Protein AF-A0A0J9TLV3-F1 (afdb_monomer_lite)

InterPro domains:
  IPR022139 Fam-L/Fam-M-like, plasmodium [PF12420] (2-154)

Organism: NCBI:txid1035514

Foldseek 3Di:
DPCLVVVLVPDDDVRNVVSVVLVVLLVVVVVLVVVCVVVVVPPVVSVVVCCVPPVVVLVVLVCVLVVLVVLCQAANQPPPGGHPAFEDQDPPPPPDDDPPVPPPHHYPHPCNVVSNVSRVPSVVVSVVSVVVSVVVVVVSVVSVLVSVCVVVVHDDDDPVVSVVSVVVPD

Sequence (170 aa):
MKNYKNRYIKKRGLSKLDCYYENKVFDKFNQICDIGKKMKYDEKRSKKFFLKKYGIGLILFALLPAIGLIYPIIFGVSNKARGIIDYCLHQKHGKGDLSHSSCSKVGLYGYETIIDQVSYAPLIFSFIMITISILFIIYILIKVIKYEKIKAGKGKMNIKEYCRFCKDIF

Radius of gyration: 26.13 Å; chains: 1; bounding box: 57×31×74 Å

pLDDT: mean 82.64, std 9.83, range [47.41, 93.62]

Secondary structure (DSSP, 8-state):
-TTHHHHHHT--THHHHHHHHHHHHHHHHHHHHHHHHHTTT-HHHHHHHHIIIIIHHHHHHHHHHHHHHHHHHHH-BGGGB--SS-EE--GGGSTT-GGGTT--SEE-TT-HHHHHHHHHHHHHHHHHHHHHHHHHHHHHHHHHHHHHHHHTT--S--HHHHHHHHHHH-

Structure (mmCIF, N/CA/C/O backbone):
data_AF-A0A0J9TLV3-F1
#
_entry.id   AF-A0A0J9TLV3-F1
#
loop_
_atom_site.group_PDB
_atom_site.id
_atom_site.type_symbol
_atom_site.label_atom_id
_atom_site.label_alt_id
_atom_site.label_comp_id
_atom_site.label_asym_id
_atom_site.label_entity_id
_atom_site.label_seq_id
_atom_site.pdbx_PDB_ins_code
_atom_site.Cartn_x
_atom_site.Cartn_y
_atom_site.Cartn_z
_atom_site.occupancy
_atom_site.B_iso_or_equiv
_atom_site.auth_seq_id
_atom_site.auth_comp_id
_atom_site.auth_asym_id
_atom_site.auth_atom_id
_atom_site.pdbx_PDB_model_num
ATOM 1 N N . MET A 1 1 ? -13.735 8.401 19.687 1.00 69.69 1 MET A N 1
ATOM 2 C CA . MET A 1 1 ? -13.427 7.377 20.720 1.00 69.69 1 MET A CA 1
ATOM 3 C C . MET A 1 1 ? -13.209 8.042 22.079 1.00 69.69 1 MET A C 1
ATOM 5 O O . MET A 1 1 ? -12.371 8.936 22.162 1.00 69.69 1 MET A O 1
ATOM 9 N N . LYS A 1 2 ? -13.944 7.659 23.136 1.00 68.38 2 LYS A N 1
ATOM 10 C CA . LYS A 1 2 ? -13.755 8.252 24.477 1.00 68.38 2 LYS A CA 1
ATOM 11 C C . LYS A 1 2 ? -12.300 8.007 24.945 1.00 68.38 2 LYS A C 1
ATOM 13 O O . LYS A 1 2 ? -11.708 6.969 24.635 1.00 68.38 2 LYS A O 1
ATOM 18 N N . ASN A 1 3 ? -11.686 8.987 25.610 1.00 78.12 3 ASN A N 1
ATOM 19 C CA . ASN A 1 3 ? -10.319 8.938 26.168 1.00 78.12 3 ASN A CA 1
ATOM 20 C C . ASN A 1 3 ? -9.124 9.036 25.189 1.00 78.12 3 ASN A C 1
ATOM 22 O O . ASN A 1 3 ? -8.001 8.733 25.593 1.00 78.12 3 ASN A O 1
ATOM 26 N N . TYR A 1 4 ? -9.303 9.488 23.938 1.00 84.31 4 TYR A N 1
ATOM 27 C CA . TYR A 1 4 ? -8.163 9.765 23.038 1.00 84.31 4 TYR A CA 1
ATOM 28 C C . TYR A 1 4 ? -7.143 10.729 23.665 1.00 84.31 4 TYR A C 1
ATOM 30 O O . TYR A 1 4 ? -5.967 10.384 23.746 1.00 84.31 4 TYR A O 1
ATOM 38 N N . LYS A 1 5 ? -7.600 11.885 24.175 1.00 85.88 5 LYS A N 1
ATOM 39 C CA . LYS A 1 5 ? -6.735 12.913 24.786 1.00 85.88 5 LYS A CA 1
ATOM 40 C C . LYS A 1 5 ? -5.852 12.329 25.897 1.00 85.88 5 LYS A C 1
ATOM 42 O O . LYS A 1 5 ? -4.641 12.515 25.875 1.00 85.88 5 LYS A O 1
ATOM 47 N N . ASN A 1 6 ? -6.434 11.525 26.790 1.00 87.12 6 ASN A N 1
ATOM 48 C CA . ASN A 1 6 ? -5.698 10.880 27.883 1.00 87.12 6 ASN A CA 1
ATOM 49 C C . ASN A 1 6 ? -4.653 9.875 27.382 1.00 87.12 6 ASN A C 1
ATOM 51 O O . ASN A 1 6 ? -3.555 9.815 27.931 1.00 87.12 6 ASN A O 1
ATOM 55 N N . ARG A 1 7 ? -4.963 9.083 26.343 1.00 85.50 7 ARG A N 1
ATOM 56 C CA . ARG A 1 7 ? -3.978 8.164 25.744 1.00 85.50 7 ARG A CA 1
ATOM 57 C C . ARG A 1 7 ? -2.859 8.928 25.044 1.00 85.50 7 ARG A C 1
ATOM 59 O O . ARG A 1 7 ? -1.706 8.549 25.189 1.00 85.50 7 ARG A O 1
ATOM 66 N N . TYR A 1 8 ? -3.201 9.995 24.330 1.00 88.19 8 TYR A N 1
ATOM 67 C CA . TYR A 1 8 ? -2.268 10.810 23.562 1.00 88.19 8 TYR A CA 1
ATOM 68 C C . TYR A 1 8 ? -1.258 11.551 24.449 1.00 88.19 8 TYR A C 1
ATOM 70 O O . TYR A 1 8 ? -0.062 11.517 24.169 1.00 88.19 8 TYR A O 1
ATOM 78 N N . ILE A 1 9 ? -1.712 12.160 25.552 1.00 90.81 9 ILE A N 1
ATOM 79 C CA . ILE A 1 9 ? -0.849 12.894 26.500 1.00 90.81 9 ILE A CA 1
ATOM 80 C C . ILE A 1 9 ? 0.212 11.976 27.129 1.00 90.81 9 ILE A C 1
ATOM 82 O O . ILE A 1 9 ? 1.340 12.402 27.358 1.00 90.81 9 ILE A O 1
ATOM 86 N N . LYS A 1 10 ? -0.114 10.697 27.351 1.00 91.00 10 LYS A N 1
ATOM 87 C CA . LYS A 1 10 ? 0.803 9.704 27.937 1.00 91.00 10 LYS A CA 1
ATOM 88 C C . LYS A 1 10 ? 1.882 9.193 26.965 1.00 91.00 10 LYS A C 1
ATOM 90 O O . LYS A 1 10 ? 2.735 8.413 27.378 1.00 91.00 10 LYS A O 1
ATOM 95 N N . LYS A 1 11 ? 1.848 9.568 25.679 1.00 92.88 11 LYS A N 1
ATOM 96 C CA . LYS A 1 11 ? 2.784 9.087 24.645 1.00 92.88 11 LYS A CA 1
ATOM 97 C C . LYS A 1 11 ? 3.873 10.118 24.340 1.00 92.88 11 LYS A C 1
ATOM 99 O O . LYS A 1 11 ? 3.643 11.323 24.406 1.00 92.88 11 LYS A O 1
ATOM 104 N N . ARG A 1 12 ? 5.063 9.639 23.962 1.00 92.12 12 ARG A N 1
ATOM 105 C CA . ARG A 1 12 ? 6.231 10.459 23.582 1.00 92.12 12 ARG A CA 1
ATOM 106 C C . ARG A 1 12 ? 6.858 9.954 22.275 1.00 92.12 12 ARG A C 1
ATOM 108 O O . ARG A 1 12 ? 6.715 8.777 21.935 1.00 92.12 12 ARG A O 1
ATOM 115 N N . GLY A 1 13 ? 7.523 10.844 21.536 1.00 93.19 13 GLY A N 1
ATOM 116 C CA . GLY A 1 13 ? 8.207 10.521 20.275 1.00 93.19 13 GLY A CA 1
ATOM 117 C C . GLY A 1 13 ? 7.286 9.902 19.214 1.00 93.19 13 GLY A C 1
ATOM 118 O O . GLY A 1 13 ? 6.134 10.310 19.062 1.00 93.19 13 GLY A O 1
ATOM 119 N N . LEU A 1 14 ? 7.777 8.868 18.523 1.00 90.25 14 LEU A N 1
ATOM 120 C CA . LEU A 1 14 ? 7.052 8.154 17.458 1.00 90.25 14 LEU A CA 1
ATOM 121 C C . LEU A 1 14 ? 5.719 7.551 17.925 1.00 90.25 14 LEU A C 1
ATOM 123 O O . LEU A 1 14 ? 4.745 7.526 17.175 1.00 90.25 14 LEU A O 1
ATOM 127 N N . SER A 1 15 ? 5.628 7.134 19.191 1.00 89.56 15 SER A N 1
ATOM 128 C CA . SER A 1 15 ? 4.388 6.574 19.746 1.00 89.56 15 SER A CA 1
ATOM 129 C C . SER A 1 15 ? 3.247 7.598 19.827 1.00 89.56 15 SER A C 1
ATOM 131 O O . SER A 1 15 ? 2.071 7.228 19.831 1.00 89.56 15 SER A O 1
ATOM 133 N N . LYS A 1 16 ? 3.582 8.894 19.877 1.00 92.88 16 LYS A N 1
ATOM 134 C CA . LYS A 1 16 ? 2.611 9.991 19.848 1.00 92.88 16 LYS A CA 1
ATOM 135 C C . LYS A 1 16 ? 2.055 10.186 18.436 1.00 92.88 16 LYS A C 1
ATOM 137 O O . LYS A 1 16 ? 0.848 10.363 18.290 1.00 92.88 16 LYS A O 1
ATOM 142 N N . LEU A 1 17 ? 2.910 10.063 17.415 1.00 90.88 17 LEU A N 1
ATOM 143 C CA . LEU A 1 17 ? 2.510 10.089 16.006 1.00 90.88 17 LEU A CA 1
ATOM 144 C C . LEU A 1 17 ? 1.627 8.887 15.647 1.00 90.88 17 LEU A C 1
ATOM 146 O O . LEU A 1 17 ? 0.548 9.088 15.097 1.00 90.88 17 LEU A O 1
ATOM 150 N N . ASP A 1 18 ? 2.006 7.659 16.027 1.00 89.62 18 ASP A N 1
ATOM 151 C CA . ASP A 1 18 ? 1.141 6.484 15.810 1.00 89.62 18 ASP A CA 1
ATOM 152 C C . ASP A 1 18 ? -0.210 6.650 16.524 1.00 89.62 18 ASP A C 1
ATOM 154 O O . ASP A 1 18 ? -1.256 6.404 15.928 1.00 89.62 18 ASP A O 1
ATOM 158 N N . CYS A 1 19 ? -0.226 7.162 17.762 1.00 90.38 19 CYS A N 1
ATOM 159 C CA . CYS A 1 19 ? -1.482 7.412 18.476 1.00 90.38 19 CYS A CA 1
ATOM 160 C C . CYS A 1 19 ? -2.368 8.459 17.776 1.00 90.38 19 CYS A C 1
ATOM 162 O O . CYS A 1 19 ? -3.597 8.341 17.816 1.00 90.38 19 CYS A O 1
ATOM 164 N N . TYR A 1 20 ? -1.768 9.477 17.155 1.00 91.25 20 TYR A N 1
ATOM 165 C CA . TYR A 1 20 ? -2.481 10.490 16.378 1.00 91.25 20 TYR A CA 1
ATOM 166 C C . TYR A 1 20 ? -3.104 9.891 15.109 1.00 91.25 20 TYR A C 1
ATOM 168 O O . TYR A 1 20 ? -4.309 10.036 14.884 1.00 91.25 20 TYR A O 1
ATOM 176 N N . TYR A 1 21 ? -2.310 9.171 14.308 1.00 89.38 21 TYR A N 1
ATOM 177 C CA . TYR A 1 21 ? -2.796 8.529 13.084 1.00 89.38 21 TYR A CA 1
ATOM 178 C C . TYR A 1 21 ? -3.839 7.450 13.376 1.00 89.38 21 TYR A C 1
ATOM 180 O O . TYR A 1 21 ? -4.856 7.385 12.689 1.00 89.38 21 TYR A O 1
ATOM 188 N N . GLU A 1 22 ? -3.656 6.671 14.443 1.00 90.62 22 GLU A N 1
ATOM 189 C CA . GLU A 1 22 ? -4.647 5.704 14.911 1.00 90.62 22 GLU A CA 1
ATOM 190 C C . GLU A 1 22 ? -5.992 6.373 15.210 1.00 90.62 22 GLU A C 1
ATOM 192 O O . GLU A 1 22 ? -7.031 5.880 14.775 1.00 90.62 22 GLU A O 1
ATOM 197 N N . ASN A 1 23 ? -5.993 7.520 15.898 1.00 90.81 23 ASN A N 1
ATOM 198 C CA . ASN A 1 23 ? -7.235 8.247 16.146 1.00 90.81 23 ASN A CA 1
ATOM 199 C C . ASN A 1 23 ? -7.888 8.718 14.841 1.00 90.81 23 ASN A C 1
ATOM 201 O O . ASN A 1 23 ? -9.096 8.572 14.680 1.00 90.81 23 ASN A O 1
ATOM 205 N N . LYS A 1 24 ? -7.094 9.215 13.886 1.00 90.50 24 LYS A N 1
ATOM 206 C CA . LYS A 1 24 ? -7.593 9.642 12.571 1.00 90.50 24 LYS A CA 1
ATOM 207 C C . LYS A 1 24 ? -8.234 8.484 11.797 1.00 90.50 24 LYS A C 1
ATOM 209 O O . LYS A 1 24 ? -9.296 8.665 11.206 1.00 90.50 24 LYS A O 1
ATOM 214 N N . VAL A 1 25 ? -7.628 7.296 11.835 1.00 91.00 25 VAL A N 1
ATOM 215 C CA . VAL A 1 25 ? -8.184 6.067 11.242 1.00 91.00 25 VAL A CA 1
ATOM 216 C C . VAL A 1 25 ? -9.482 5.661 11.949 1.00 91.00 25 VAL A C 1
ATOM 218 O O . VAL A 1 25 ? -10.487 5.397 11.294 1.00 91.00 25 VAL A O 1
ATOM 221 N N . PHE A 1 26 ? -9.514 5.687 13.281 1.00 92.38 26 PHE A N 1
ATOM 222 C CA . PHE A 1 26 ? -10.712 5.329 14.046 1.00 92.38 26 PHE A CA 1
ATOM 223 C C . PHE A 1 26 ? -11.869 6.302 13.848 1.00 92.38 26 PHE A C 1
ATOM 225 O O . PHE A 1 26 ? -13.024 5.880 13.820 1.00 92.38 26 PHE A O 1
ATOM 232 N N . ASP A 1 27 ? -11.589 7.590 13.670 1.00 90.94 27 ASP A N 1
ATOM 233 C CA . ASP A 1 27 ? -12.616 8.572 13.332 1.00 90.94 27 ASP A CA 1
ATOM 234 C C . ASP A 1 27 ? -13.228 8.281 11.954 1.00 90.94 27 ASP A C 1
ATOM 236 O O . ASP A 1 27 ? -14.444 8.394 11.790 1.00 90.94 27 ASP A O 1
ATOM 240 N N . LYS A 1 28 ? -12.434 7.801 10.984 1.00 90.00 28 LYS A N 1
ATOM 241 C CA . LYS A 1 28 ? -12.964 7.316 9.698 1.00 90.00 28 LYS A CA 1
ATOM 242 C C . LYS A 1 28 ? -13.821 6.061 9.861 1.00 90.00 28 LYS A C 1
ATOM 244 O O . LYS A 1 28 ? -14.878 5.994 9.239 1.00 90.00 28 LYS A O 1
ATOM 249 N N . PHE A 1 29 ? -13.434 5.112 10.715 1.00 90.06 29 PHE A N 1
ATOM 250 C CA . PHE A 1 29 ? -14.274 3.942 11.007 1.00 90.06 29 PHE A CA 1
ATOM 251 C C . PHE A 1 29 ? -15.598 4.322 11.672 1.00 90.06 29 PHE A C 1
ATOM 253 O O . PHE A 1 29 ? -16.639 3.836 11.242 1.00 90.06 29 PHE A O 1
ATOM 260 N N . ASN A 1 30 ? -15.592 5.255 12.631 1.00 90.44 30 ASN A N 1
ATOM 261 C CA . ASN A 1 30 ? -16.829 5.767 13.233 1.00 90.44 30 ASN A CA 1
ATOM 262 C C . ASN A 1 30 ? -17.759 6.367 12.169 1.00 90.44 30 ASN A C 1
ATOM 264 O O . ASN A 1 30 ? -18.932 6.011 12.120 1.00 90.44 30 ASN A O 1
ATOM 268 N N . GLN A 1 31 ? -17.224 7.193 11.260 1.00 89.38 31 GLN A N 1
ATOM 269 C CA . GLN A 1 31 ? -18.005 7.747 10.148 1.00 89.38 31 GLN A CA 1
ATOM 270 C C . GLN A 1 31 ? -18.611 6.649 9.265 1.00 89.38 31 GLN A C 1
ATOM 272 O O . GLN A 1 31 ? -19.765 6.760 8.862 1.00 89.38 31 GLN A O 1
ATOM 277 N N . ILE A 1 32 ? -17.855 5.589 8.964 1.00 88.25 32 ILE A N 1
ATOM 278 C CA . ILE A 1 32 ? -18.355 4.452 8.178 1.00 88.25 32 ILE A CA 1
ATOM 279 C C . ILE A 1 32 ? -19.475 3.725 8.934 1.00 88.25 32 ILE A C 1
ATOM 281 O O . ILE A 1 32 ? -20.523 3.464 8.346 1.00 88.25 32 ILE A O 1
ATOM 285 N N . CYS A 1 33 ? -19.303 3.453 10.232 1.00 86.81 33 CYS A N 1
ATOM 286 C CA . CYS A 1 33 ? -20.342 2.850 11.067 1.00 86.81 33 CYS A CA 1
ATOM 287 C C . CYS A 1 33 ? -21.619 3.704 11.108 1.00 86.81 33 CYS A C 1
ATOM 289 O O . CYS A 1 33 ? -22.713 3.162 10.964 1.00 86.81 33 CYS A O 1
ATOM 291 N N . ASP A 1 34 ? -21.497 5.023 11.266 1.00 89.44 34 ASP A N 1
ATOM 292 C CA . ASP A 1 34 ? -22.640 5.942 11.313 1.00 89.44 34 ASP A CA 1
ATOM 293 C C . ASP A 1 34 ? -23.378 6.012 9.972 1.00 89.44 34 ASP A C 1
ATOM 295 O O . ASP A 1 34 ? -24.610 6.049 9.932 1.00 89.44 34 ASP A O 1
ATOM 299 N N . ILE A 1 35 ? -22.642 5.982 8.858 1.00 87.38 35 ILE A N 1
ATOM 300 C CA . ILE A 1 35 ? -23.234 5.893 7.520 1.00 87.38 35 ILE A CA 1
ATOM 301 C C . ILE A 1 35 ? -23.957 4.552 7.346 1.00 87.38 35 ILE A C 1
ATOM 303 O O . ILE A 1 35 ? -25.093 4.543 6.873 1.00 87.38 35 ILE A O 1
ATOM 307 N N . GLY A 1 36 ? -23.350 3.444 7.781 1.00 85.62 36 GLY A N 1
ATOM 308 C CA . GLY A 1 36 ? -23.976 2.119 7.763 1.00 85.62 36 GLY A CA 1
ATOM 309 C C . GLY A 1 36 ? -25.306 2.097 8.519 1.00 85.62 36 GLY A C 1
ATOM 310 O O . GLY A 1 36 ? -26.314 1.657 7.968 1.00 85.62 36 GLY A O 1
ATOM 311 N N . LYS A 1 37 ? -25.351 2.688 9.724 1.00 87.50 37 LYS A N 1
ATOM 312 C CA . LYS A 1 37 ? -26.593 2.852 10.504 1.00 87.50 37 LYS A CA 1
ATOM 313 C C . LYS A 1 37 ? -27.659 3.634 9.739 1.00 87.50 37 LYS A C 1
ATOM 315 O O . LYS A 1 37 ? -28.799 3.188 9.655 1.00 87.50 37 LYS A O 1
ATOM 320 N N . LYS A 1 38 ? -27.297 4.777 9.141 1.00 87.50 38 LYS A N 1
ATOM 321 C CA . LYS A 1 38 ? -28.225 5.601 8.336 1.00 87.50 38 LYS A CA 1
ATOM 322 C C . LYS A 1 38 ? -28.762 4.855 7.113 1.00 87.50 38 LYS A C 1
ATOM 324 O O . LYS A 1 38 ? -29.894 5.079 6.702 1.00 87.50 38 LYS A O 1
ATOM 329 N N . MET A 1 39 ? -27.962 3.959 6.542 1.00 85.56 39 MET A N 1
ATOM 330 C CA . MET A 1 39 ? -28.350 3.100 5.422 1.00 85.56 39 MET A CA 1
ATOM 331 C C . MET A 1 39 ? -29.093 1.831 5.860 1.00 85.56 39 MET A C 1
ATOM 333 O O . MET A 1 39 ? -29.372 0.989 5.010 1.00 85.56 39 MET A O 1
ATOM 337 N N . LYS A 1 40 ? -29.413 1.689 7.156 1.00 87.19 40 LYS A N 1
ATOM 338 C CA . LYS A 1 40 ? -30.012 0.488 7.759 1.00 87.19 40 LYS A CA 1
ATOM 339 C C . LYS A 1 40 ? -29.225 -0.794 7.457 1.00 87.19 40 LYS A C 1
ATOM 341 O O . LYS A 1 40 ? -29.809 -1.865 7.372 1.00 87.19 40 LYS A O 1
ATOM 346 N N . TYR A 1 41 ? -27.910 -0.667 7.270 1.00 80.50 41 TYR A N 1
ATOM 347 C CA . TYR A 1 41 ? -27.011 -1.764 6.910 1.00 80.50 41 TYR A CA 1
ATOM 348 C C . TYR A 1 41 ? -27.441 -2.568 5.676 1.00 80.50 41 TYR A C 1
ATOM 350 O O . TYR A 1 41 ? -27.065 -3.728 5.541 1.00 80.50 41 TYR A O 1
ATOM 358 N N . ASP A 1 42 ? -28.172 -1.946 4.742 1.00 88.38 42 ASP A N 1
ATOM 359 C CA . ASP A 1 42 ? -28.455 -2.569 3.451 1.00 88.38 42 ASP A CA 1
ATOM 360 C C . ASP A 1 42 ? -27.128 -2.900 2.760 1.00 88.38 42 ASP A C 1
ATOM 362 O O . ASP A 1 42 ? -26.320 -2.011 2.459 1.00 88.38 42 ASP A O 1
ATOM 366 N N . GLU A 1 43 ? -26.884 -4.191 2.560 1.00 81.62 43 GLU A N 1
ATOM 367 C CA . GLU A 1 43 ? -25.595 -4.708 2.118 1.00 81.62 43 GLU A CA 1
ATOM 368 C C . GLU A 1 43 ? -25.223 -4.172 0.730 1.00 81.62 43 GLU A C 1
ATOM 370 O O . GLU A 1 43 ? -24.095 -3.719 0.509 1.00 81.62 43 GLU A O 1
ATOM 375 N N . LYS A 1 44 ? -26.191 -4.140 -0.197 1.00 85.81 44 LYS A N 1
ATOM 376 C CA . LYS A 1 44 ? -25.988 -3.669 -1.574 1.00 85.81 44 LYS A CA 1
ATOM 377 C C . LYS A 1 44 ? -25.667 -2.178 -1.587 1.00 85.81 44 LYS A C 1
ATOM 379 O O . LYS A 1 44 ? -24.696 -1.751 -2.221 1.00 85.81 44 LYS A O 1
ATOM 384 N N . ARG A 1 45 ? -26.452 -1.373 -0.868 1.00 84.56 45 ARG A N 1
ATOM 385 C CA . ARG A 1 45 ? -26.265 0.081 -0.778 1.00 84.56 45 ARG A CA 1
ATOM 386 C C . ARG A 1 45 ? -24.948 0.431 -0.084 1.00 84.56 45 ARG A C 1
ATOM 388 O O . ARG A 1 45 ? -24.226 1.302 -0.570 1.00 84.56 45 ARG A O 1
ATOM 395 N N . SER A 1 46 ? -24.613 -0.271 0.997 1.00 83.00 46 SER A N 1
ATOM 396 C CA . SER A 1 46 ? -23.390 -0.047 1.775 1.00 83.00 46 SER A CA 1
ATOM 397 C C . SER A 1 46 ? -22.137 -0.404 0.972 1.00 83.00 46 SER A C 1
ATOM 399 O O . SER A 1 46 ? -21.216 0.412 0.900 1.00 83.00 46 SER A O 1
ATOM 401 N N . LYS A 1 47 ? -22.120 -1.558 0.284 1.00 81.62 47 LYS A N 1
ATOM 402 C CA . LYS A 1 47 ? -21.023 -1.956 -0.621 1.00 81.62 47 LYS A CA 1
ATOM 403 C C . LYS A 1 47 ? -20.830 -0.942 -1.746 1.00 81.62 47 LYS A C 1
ATOM 405 O O . LYS A 1 47 ? -19.715 -0.472 -1.962 1.00 81.62 47 LYS A O 1
ATOM 410 N N . LYS A 1 48 ? -21.913 -0.534 -2.418 1.00 86.38 48 LYS A N 1
ATOM 411 C CA . LYS A 1 48 ? -21.858 0.462 -3.504 1.00 86.38 48 LYS A CA 1
ATOM 412 C C . LYS A 1 48 ? -21.312 1.805 -3.019 1.00 86.38 48 LYS A C 1
ATOM 414 O O . LYS A 1 48 ? -20.484 2.414 -3.694 1.00 86.38 48 LYS A O 1
ATOM 419 N N . PHE A 1 49 ? -21.746 2.262 -1.846 1.00 86.56 49 PHE A N 1
ATOM 420 C CA . PHE A 1 49 ? -21.241 3.493 -1.246 1.00 86.56 49 PHE A CA 1
ATOM 421 C C . PHE A 1 49 ? -19.754 3.389 -0.890 1.00 86.56 49 PHE A C 1
ATOM 423 O O . PHE A 1 49 ? -18.978 4.286 -1.225 1.00 86.56 49 PHE A O 1
ATOM 430 N N . PHE A 1 50 ? -19.348 2.292 -0.246 1.00 83.94 50 PHE A N 1
ATOM 431 C CA . PHE A 1 50 ? -17.960 2.063 0.139 1.00 83.94 50 PHE A CA 1
ATOM 432 C C . PHE A 1 50 ? -17.038 2.011 -1.083 1.00 83.94 50 PHE A C 1
ATOM 434 O O . PHE A 1 50 ? -16.028 2.711 -1.115 1.00 83.94 50 PHE A O 1
ATOM 441 N N . LEU A 1 51 ? -17.418 1.267 -2.126 1.00 84.12 51 LEU A N 1
ATOM 442 C CA . LEU A 1 51 ? -16.660 1.188 -3.376 1.00 84.12 51 LEU A CA 1
ATOM 443 C C . LEU A 1 51 ? -16.557 2.549 -4.074 1.00 84.12 51 LEU A C 1
ATOM 445 O O . LEU A 1 51 ? -15.474 2.934 -4.507 1.00 84.12 51 LEU A O 1
ATOM 449 N N . LYS A 1 52 ? -17.647 3.323 -4.124 1.00 85.50 52 LYS A N 1
ATOM 450 C CA . LYS A 1 52 ? -17.631 4.651 -4.754 1.00 85.50 52 LYS A CA 1
ATOM 451 C C . LYS A 1 52 ? -16.767 5.657 -3.988 1.00 85.50 52 LYS A C 1
ATOM 453 O O . LYS A 1 52 ? -16.145 6.514 -4.604 1.00 85.50 52 LYS A O 1
ATOM 458 N N . LYS A 1 53 ? -16.737 5.575 -2.654 1.00 85.06 53 LYS A N 1
ATOM 459 C CA . LYS A 1 53 ? -16.024 6.538 -1.800 1.00 85.06 53 LYS A CA 1
ATOM 460 C C . LYS A 1 53 ? -14.561 6.170 -1.544 1.00 85.06 53 LYS A C 1
ATOM 462 O O . LYS A 1 53 ? -13.717 7.057 -1.515 1.00 85.06 53 LYS A O 1
ATOM 467 N N . TYR A 1 54 ? -14.274 4.890 -1.324 1.00 83.31 54 TYR A N 1
ATOM 468 C CA . TYR A 1 54 ? -12.952 4.388 -0.930 1.00 83.31 54 TYR A CA 1
ATOM 469 C C . TYR A 1 54 ? -12.362 3.402 -1.944 1.00 83.31 54 TYR A C 1
ATOM 471 O O . TYR A 1 54 ? -11.143 3.312 -2.059 1.00 83.31 54 TYR A O 1
ATOM 479 N N . GLY A 1 55 ? -13.206 2.691 -2.697 1.00 84.00 55 GLY A N 1
ATOM 480 C CA . GLY A 1 55 ? -12.770 1.670 -3.653 1.00 84.00 55 GLY A CA 1
ATOM 481 C C . GLY A 1 55 ? -11.878 2.225 -4.759 1.00 84.00 55 GLY A C 1
ATOM 482 O O . GLY A 1 55 ? -10.823 1.654 -5.001 1.00 84.00 55 GLY A O 1
ATOM 483 N N . ILE A 1 56 ? -12.229 3.369 -5.363 1.00 85.75 56 ILE A N 1
ATOM 484 C CA . ILE A 1 56 ? -11.414 3.974 -6.436 1.00 85.75 56 ILE A CA 1
ATOM 485 C C . ILE A 1 56 ? -9.970 4.245 -5.977 1.00 85.75 56 ILE A C 1
ATOM 487 O O . ILE A 1 56 ? -9.023 3.911 -6.679 1.00 85.75 56 ILE A O 1
ATOM 491 N N . GLY A 1 57 ? -9.793 4.776 -4.763 1.00 86.56 57 GLY A N 1
ATOM 492 C CA . GLY A 1 57 ? -8.470 5.076 -4.215 1.00 86.56 57 GLY A CA 1
ATOM 493 C C . GLY A 1 57 ? -7.665 3.814 -3.913 1.00 86.56 57 GLY A C 1
ATOM 494 O O . GLY A 1 57 ? -6.473 3.771 -4.196 1.00 86.56 57 GLY A O 1
ATOM 495 N N . LEU A 1 58 ? -8.318 2.770 -3.390 1.00 85.75 58 LEU A N 1
ATOM 496 C CA . LEU A 1 58 ? -7.672 1.481 -3.127 1.00 85.75 58 LEU A CA 1
ATOM 497 C C . LEU A 1 58 ? -7.255 0.771 -4.419 1.00 85.75 58 LEU A C 1
ATOM 499 O O . LEU A 1 58 ? -6.168 0.204 -4.467 1.00 85.75 58 LEU A O 1
ATOM 503 N N . ILE A 1 59 ? -8.085 0.839 -5.464 1.00 86.94 59 ILE A N 1
ATOM 504 C CA . ILE A 1 59 ? -7.773 0.273 -6.783 1.00 86.94 59 ILE A CA 1
ATOM 505 C C . ILE A 1 59 ? -6.555 0.980 -7.380 1.00 86.94 59 ILE A C 1
ATOM 507 O O .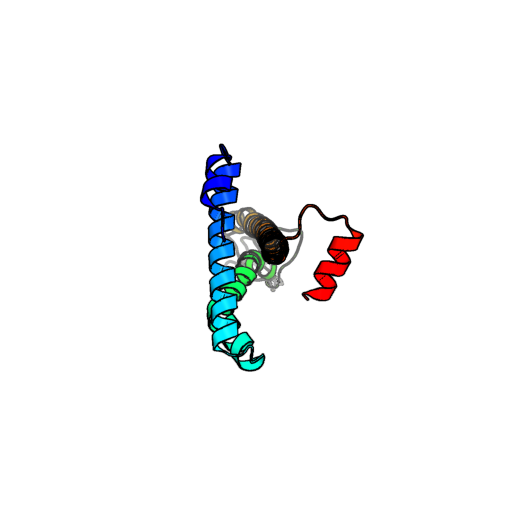 ILE A 1 59 ? -5.607 0.319 -7.789 1.00 86.94 59 ILE A O 1
ATOM 511 N N . LEU A 1 60 ? -6.535 2.316 -7.369 1.00 88.12 60 LEU A N 1
ATOM 512 C CA . LEU A 1 60 ? -5.392 3.087 -7.867 1.00 88.12 60 LEU A CA 1
ATOM 513 C C . LEU A 1 60 ? -4.113 2.792 -7.075 1.00 88.12 60 LEU A C 1
ATOM 515 O O . LEU A 1 60 ? -3.053 2.607 -7.665 1.00 88.12 60 LEU A O 1
ATOM 519 N N . PHE A 1 61 ? -4.212 2.689 -5.748 1.00 87.56 61 PHE A N 1
ATOM 520 C CA . PHE A 1 61 ? -3.077 2.341 -4.895 1.00 87.56 61 PHE A CA 1
ATOM 521 C C . PHE A 1 61 ? -2.531 0.936 -5.195 1.00 87.56 61 PHE A C 1
ATOM 523 O O . PHE A 1 61 ? -1.320 0.757 -5.276 1.00 87.56 61 PHE A O 1
ATOM 530 N N . ALA A 1 62 ? -3.408 -0.043 -5.427 1.00 86.25 62 ALA A N 1
ATOM 531 C CA . ALA A 1 62 ? -3.010 -1.400 -5.798 1.00 86.25 62 ALA A CA 1
ATOM 532 C C . ALA A 1 62 ? -2.383 -1.491 -7.203 1.00 86.25 62 ALA A C 1
ATOM 534 O O . ALA A 1 62 ? -1.631 -2.424 -7.471 1.00 86.25 62 ALA A O 1
ATOM 535 N N . LEU A 1 63 ? -2.666 -0.530 -8.090 1.00 89.38 63 LEU A N 1
ATOM 536 C CA . LEU A 1 63 ? -2.101 -0.468 -9.442 1.00 89.38 63 LEU A CA 1
ATOM 537 C C . LEU A 1 63 ? -0.717 0.197 -9.499 1.00 89.38 63 LEU A C 1
ATOM 539 O O . LEU A 1 63 ? 0.013 -0.031 -10.460 1.00 89.38 63 LEU A O 1
ATOM 543 N N . LEU A 1 64 ? -0.314 0.978 -8.488 1.00 89.06 64 LEU A N 1
ATOM 544 C CA . LEU A 1 64 ? 0.998 1.646 -8.467 1.00 89.06 64 LEU A CA 1
ATOM 545 C C . LEU A 1 64 ? 2.183 0.694 -8.720 1.00 89.06 64 LEU A C 1
ATOM 547 O O . LEU A 1 64 ? 3.039 1.027 -9.543 1.00 89.06 64 LEU A O 1
ATOM 551 N N . PRO A 1 65 ? 2.259 -0.486 -8.075 1.00 87.94 65 PRO A N 1
ATOM 552 C CA . PRO A 1 65 ? 3.368 -1.403 -8.304 1.00 87.94 65 PRO A CA 1
ATOM 553 C C . PRO A 1 65 ? 3.408 -1.983 -9.721 1.00 87.94 65 PRO A C 1
ATOM 555 O O . PRO A 1 65 ? 4.491 -2.319 -10.202 1.00 87.94 65 PRO A O 1
ATOM 558 N N . ALA A 1 66 ? 2.258 -2.065 -10.402 1.00 89.06 66 ALA A N 1
ATOM 559 C CA . ALA A 1 66 ? 2.172 -2.572 -11.768 1.00 89.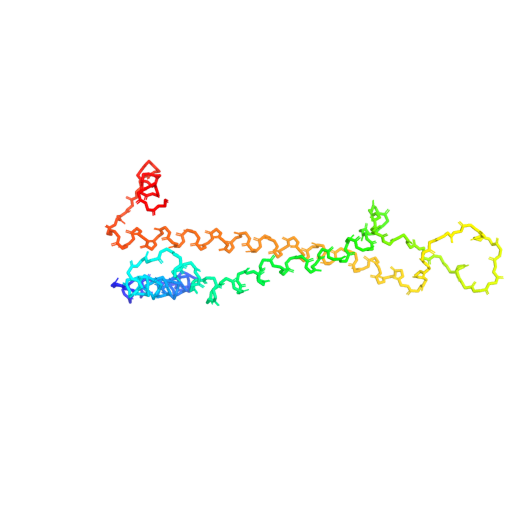06 66 ALA A CA 1
ATOM 560 C C . ALA A 1 66 ? 2.918 -1.664 -12.755 1.00 89.06 66 ALA A C 1
ATOM 562 O O . ALA A 1 66 ? 3.546 -2.172 -13.677 1.00 89.06 66 ALA A O 1
ATOM 563 N N . ILE A 1 67 ? 2.937 -0.346 -12.518 1.00 88.56 67 ILE A N 1
ATOM 564 C CA . ILE A 1 67 ? 3.653 0.623 -13.366 1.00 88.56 67 ILE A CA 1
ATOM 565 C C . ILE A 1 67 ? 5.152 0.294 -13.426 1.00 88.56 67 ILE A C 1
ATOM 567 O O . ILE A 1 67 ? 5.748 0.315 -14.500 1.00 88.56 67 ILE A O 1
ATOM 571 N N . GLY A 1 68 ? 5.752 -0.084 -12.292 1.00 86.94 68 GLY A N 1
ATOM 572 C CA . GLY A 1 68 ? 7.164 -0.478 -12.233 1.00 86.94 68 GLY A CA 1
ATOM 573 C C . GLY A 1 68 ? 7.475 -1.802 -12.945 1.00 86.94 68 GLY A C 1
ATOM 574 O O . GLY A 1 68 ? 8.612 -2.016 -13.353 1.00 86.94 68 GLY A O 1
ATOM 575 N N . LEU A 1 69 ? 6.474 -2.670 -13.143 1.00 88.38 69 LEU A N 1
ATOM 576 C CA . LEU A 1 69 ? 6.631 -3.949 -13.849 1.00 88.38 69 LEU A CA 1
ATOM 577 C C . LEU A 1 69 ? 6.500 -3.822 -15.369 1.00 88.38 69 LEU A C 1
ATOM 579 O O . LEU A 1 69 ? 6.943 -4.716 -16.083 1.00 88.38 69 LEU A O 1
ATOM 583 N N . ILE A 1 70 ? 5.938 -2.724 -15.884 1.00 89.38 70 ILE A N 1
ATOM 584 C CA . ILE A 1 70 ? 5.753 -2.529 -17.332 1.00 89.38 70 ILE A CA 1
ATOM 585 C C . ILE A 1 70 ? 7.097 -2.610 -18.061 1.00 89.38 70 ILE A C 1
ATOM 587 O O . ILE A 1 70 ? 7.220 -3.318 -19.057 1.00 89.38 70 ILE A O 1
ATOM 591 N N . TYR A 1 71 ? 8.117 -1.927 -17.539 1.00 86.69 71 TYR A N 1
ATOM 592 C CA . TYR A 1 71 ? 9.444 -1.907 -18.147 1.00 86.69 71 TYR A CA 1
ATOM 593 C C . TYR A 1 71 ? 10.064 -3.312 -18.286 1.00 86.69 71 TYR A C 1
ATOM 595 O O . TYR A 1 71 ? 10.348 -3.709 -19.419 1.00 86.69 71 TYR A O 1
ATOM 603 N N . PRO A 1 72 ? 10.234 -4.103 -17.202 1.00 86.19 72 PRO A N 1
ATOM 604 C CA . PRO A 1 72 ? 10.825 -5.435 -17.308 1.00 86.19 72 PRO A CA 1
ATOM 605 C C . PRO A 1 72 ? 9.969 -6.420 -18.116 1.00 86.19 72 PRO A C 1
ATOM 607 O O . PRO A 1 72 ? 10.514 -7.365 -18.674 1.00 86.19 72 PRO A O 1
ATOM 610 N N . ILE A 1 73 ? 8.652 -6.210 -18.236 1.00 87.75 73 ILE A N 1
ATOM 61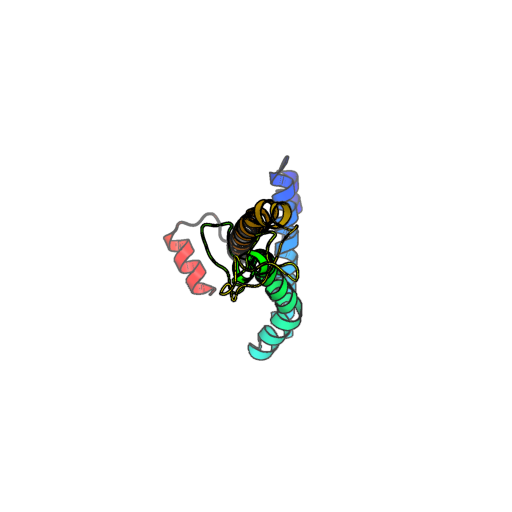1 C CA . ILE A 1 73 ? 7.798 -7.022 -19.119 1.00 87.75 73 ILE A CA 1
ATOM 612 C C . ILE A 1 73 ? 8.093 -6.719 -20.596 1.00 87.75 73 ILE A C 1
ATOM 614 O O . ILE A 1 73 ? 8.196 -7.637 -21.409 1.00 87.75 73 ILE A O 1
ATOM 618 N N . ILE A 1 74 ? 8.239 -5.443 -20.959 1.00 86.94 74 ILE A N 1
ATOM 619 C CA . ILE A 1 74 ? 8.442 -5.027 -22.353 1.00 86.94 74 ILE A CA 1
ATOM 620 C C . ILE A 1 74 ? 9.876 -5.310 -22.810 1.00 86.94 74 ILE A C 1
ATOM 622 O O . ILE A 1 74 ? 10.068 -5.953 -23.839 1.00 86.94 74 ILE A O 1
ATOM 626 N N . PHE A 1 75 ? 10.871 -4.859 -22.044 1.00 82.75 75 PHE A N 1
ATOM 627 C CA . PHE A 1 75 ? 12.288 -4.881 -22.431 1.00 82.75 75 PHE A CA 1
ATOM 628 C C . PHE A 1 75 ? 13.104 -5.964 -21.717 1.00 82.75 75 PHE A C 1
ATOM 630 O O . PHE A 1 75 ? 14.293 -6.128 -21.988 1.00 82.75 75 PHE A O 1
ATOM 637 N N . GLY A 1 76 ? 12.495 -6.723 -20.809 1.00 80.44 76 GLY A N 1
ATOM 638 C CA . GLY A 1 76 ? 13.232 -7.711 -20.036 1.00 80.44 76 GLY A CA 1
ATOM 639 C C . GLY A 1 76 ? 14.116 -7.082 -18.961 1.00 80.44 76 GLY A C 1
ATOM 640 O O . GLY A 1 76 ? 14.109 -5.871 -18.725 1.00 80.44 76 GLY A O 1
ATOM 641 N N . VAL A 1 77 ? 14.883 -7.929 -18.280 1.00 77.19 77 VAL A N 1
ATOM 642 C CA . VAL A 1 77 ? 15.813 -7.517 -17.221 1.00 77.19 77 VAL A CA 1
ATOM 643 C C . VAL A 1 77 ? 17.228 -7.811 -17.693 1.00 77.19 77 VAL A C 1
ATOM 645 O O . VAL A 1 77 ? 17.734 -8.927 -17.522 1.00 77.19 77 VAL A O 1
ATOM 648 N N . SER A 1 78 ? 17.855 -6.793 -18.292 1.00 69.94 78 SER A N 1
ATOM 649 C CA . SER A 1 78 ? 19.196 -6.881 -18.883 1.00 69.94 78 SER A CA 1
ATOM 650 C C . SER A 1 78 ? 19.313 -8.112 -19.812 1.00 69.94 78 SER A C 1
ATOM 652 O O . SER A 1 78 ? 18.321 -8.621 -20.335 1.00 69.94 78 SER A O 1
ATOM 654 N N . ASN A 1 79 ? 20.517 -8.649 -19.998 1.00 64.00 79 ASN A N 1
ATOM 655 C CA . ASN A 1 79 ? 20.777 -9.796 -20.877 1.00 64.00 79 ASN A CA 1
ATOM 656 C C . ASN A 1 79 ? 20.303 -11.148 -20.303 1.00 64.00 79 ASN A C 1
ATOM 658 O O . ASN A 1 79 ? 20.515 -12.189 -20.925 1.00 64.00 79 ASN A O 1
ATOM 662 N N . LYS A 1 80 ? 19.704 -11.162 -19.102 1.00 66.56 80 LYS A N 1
ATOM 663 C CA . LYS A 1 80 ? 19.338 -12.389 -18.372 1.00 66.56 80 LYS A CA 1
ATOM 664 C C . LYS A 1 80 ? 17.902 -12.838 -18.617 1.00 66.56 80 LYS A C 1
ATOM 666 O O . LYS A 1 80 ? 17.640 -14.037 -18.602 1.00 66.56 80 LYS A O 1
ATOM 671 N N . ALA A 1 81 ? 16.979 -11.903 -18.829 1.00 70.88 81 ALA A N 1
ATOM 672 C CA . ALA A 1 81 ? 15.571 -12.203 -19.063 1.00 70.88 81 ALA A CA 1
ATOM 673 C C . ALA A 1 81 ? 15.065 -11.387 -20.249 1.00 70.88 81 ALA A C 1
ATOM 675 O O . ALA A 1 81 ? 15.123 -10.162 -20.208 1.00 70.88 81 ALA A O 1
ATOM 676 N N . ARG A 1 82 ? 14.570 -12.062 -21.293 1.00 74.75 82 ARG A N 1
ATOM 677 C CA . ARG A 1 82 ? 13.998 -11.402 -22.475 1.00 74.75 82 ARG A CA 1
ATOM 678 C C . ARG A 1 82 ? 12.584 -10.914 -22.169 1.00 74.75 82 ARG A C 1
ATOM 680 O O . ARG A 1 82 ? 11.803 -11.643 -21.561 1.00 74.75 82 ARG A O 1
ATOM 687 N N . GLY A 1 83 ? 12.284 -9.688 -22.586 1.00 80.12 83 GLY A N 1
ATOM 688 C CA . GLY A 1 83 ? 10.932 -9.136 -22.558 1.00 80.12 83 GLY A CA 1
ATOM 689 C C . GLY A 1 83 ? 10.126 -9.527 -23.795 1.00 80.12 83 GLY A C 1
ATOM 690 O O . GLY A 1 83 ? 10.570 -10.323 -24.622 1.00 80.12 83 GLY A O 1
ATOM 691 N N . ILE A 1 84 ? 8.942 -8.933 -23.925 1.00 85.44 84 ILE A N 1
ATOM 692 C CA . ILE A 1 84 ? 8.073 -9.081 -25.103 1.00 85.44 84 ILE A CA 1
ATOM 693 C C . ILE A 1 84 ? 8.768 -8.566 -26.370 1.00 85.44 84 ILE A C 1
ATOM 695 O O . ILE A 1 84 ? 8.623 -9.158 -27.438 1.00 85.44 84 ILE A O 1
ATOM 699 N N . ILE A 1 85 ? 9.514 -7.463 -26.263 1.00 82.56 85 ILE A N 1
ATOM 700 C CA . ILE A 1 85 ? 10.284 -6.921 -27.378 1.00 82.56 85 ILE A CA 1
ATOM 701 C C . ILE A 1 85 ? 11.623 -7.646 -27.432 1.00 82.56 85 ILE A C 1
ATOM 703 O O . ILE A 1 85 ? 12.452 -7.514 -26.531 1.00 82.56 85 ILE A O 1
ATOM 707 N N . ASP A 1 86 ? 11.855 -8.369 -28.525 1.00 78.56 86 ASP A N 1
ATOM 708 C CA . ASP A 1 86 ? 13.187 -8.856 -28.864 1.00 78.56 86 ASP A CA 1
ATOM 709 C C . ASP A 1 86 ? 13.944 -7.730 -29.581 1.00 78.56 86 ASP A C 1
ATOM 711 O O . ASP A 1 86 ? 13.618 -7.359 -30.714 1.00 78.56 86 ASP A O 1
ATOM 715 N N . TYR A 1 87 ? 14.922 -7.140 -28.894 1.00 79.81 87 TYR A N 1
ATOM 716 C CA . TYR A 1 87 ? 15.726 -6.036 -29.414 1.00 79.81 87 TYR A CA 1
ATOM 717 C C . TYR A 1 87 ? 17.196 -6.419 -29.574 1.00 79.81 87 TYR A C 1
ATOM 719 O O . TYR A 1 87 ? 17.704 -7.364 -28.966 1.00 79.81 87 TYR A O 1
ATOM 727 N N . CYS A 1 88 ? 17.883 -5.669 -30.428 1.00 77.00 88 CYS A N 1
ATOM 728 C CA . CYS A 1 88 ? 19.313 -5.763 -30.657 1.00 77.00 88 CYS A CA 1
ATOM 729 C C . CYS A 1 88 ? 19.959 -4.397 -30.424 1.00 77.00 88 CYS A C 1
ATOM 731 O O . CYS A 1 88 ? 19.477 -3.375 -30.911 1.00 77.00 88 CYS A O 1
ATOM 733 N N . LEU A 1 89 ? 21.062 -4.393 -29.681 1.00 76.38 89 LEU A N 1
ATOM 734 C CA . LEU A 1 89 ? 21.823 -3.193 -29.344 1.00 76.38 89 LEU A CA 1
ATOM 735 C C . LEU A 1 89 ? 22.948 -2.888 -30.349 1.00 76.38 89 LEU A C 1
ATOM 737 O O . LEU A 1 89 ? 23.525 -1.810 -30.319 1.00 76.38 89 LEU A O 1
ATOM 741 N N . HIS A 1 90 ? 23.237 -3.794 -31.288 1.00 72.81 90 HIS A N 1
ATOM 742 C CA . HIS A 1 90 ? 24.354 -3.626 -32.216 1.00 72.81 90 HIS A CA 1
ATOM 743 C C . HIS A 1 90 ? 24.177 -2.459 -33.201 1.00 72.81 90 HIS A C 1
ATOM 745 O O . HIS A 1 90 ? 23.130 -2.279 -33.823 1.00 72.81 90 HIS A O 1
ATOM 751 N N . GLN A 1 91 ? 25.288 -1.761 -33.451 1.00 63.00 91 GLN A N 1
ATOM 752 C CA . GLN A 1 91 ? 25.430 -0.626 -34.374 1.00 63.00 91 GLN A CA 1
ATOM 753 C C . GLN A 1 91 ? 25.033 -0.918 -35.834 1.00 63.00 91 GLN A C 1
ATOM 755 O O . GLN A 1 91 ? 24.688 -0.007 -36.583 1.00 63.00 91 GLN A O 1
ATOM 760 N N . LYS A 1 92 ? 25.038 -2.187 -36.253 1.00 64.50 92 LYS A N 1
ATOM 761 C CA . LYS A 1 92 ? 24.880 -2.604 -37.658 1.00 64.50 92 LYS A CA 1
ATOM 762 C C . LYS A 1 92 ? 23.428 -2.665 -38.168 1.00 64.50 92 LYS A C 1
ATOM 764 O O . LYS A 1 92 ? 23.190 -3.194 -39.245 1.00 64.50 92 LYS A O 1
ATOM 769 N N . HIS A 1 93 ? 22.466 -2.116 -37.422 1.00 61.81 93 HIS A N 1
ATOM 770 C CA . HIS A 1 93 ? 21.074 -1.944 -37.872 1.00 61.81 93 HIS A CA 1
ATOM 771 C C . HIS A 1 93 ? 20.830 -0.636 -38.659 1.00 61.81 93 HIS A C 1
ATOM 773 O O . HIS A 1 93 ? 19.717 -0.398 -39.130 1.00 61.81 93 HIS A O 1
ATOM 779 N N . GLY A 1 94 ? 21.851 0.213 -38.833 1.00 52.50 94 GLY A N 1
ATOM 780 C CA . GLY A 1 94 ? 21.816 1.334 -39.778 1.00 52.50 94 GLY A CA 1
ATOM 781 C C . GLY A 1 94 ? 21.890 0.846 -41.230 1.00 52.50 94 GLY A C 1
ATOM 782 O O . GLY A 1 94 ? 22.601 -0.111 -41.522 1.00 52.50 94 GLY A O 1
ATOM 783 N N . LYS A 1 95 ? 21.135 1.483 -42.139 1.00 50.19 95 LYS A N 1
ATOM 784 C CA . LYS A 1 95 ? 21.048 1.110 -43.564 1.00 50.19 95 LYS A CA 1
ATOM 785 C C . LYS A 1 95 ? 22.442 0.911 -44.181 1.00 50.19 95 LYS A C 1
ATOM 787 O O . LYS A 1 95 ? 23.137 1.897 -44.403 1.00 50.19 95 LYS A O 1
ATOM 792 N N . GLY A 1 96 ? 22.782 -0.332 -44.539 1.00 56.03 96 GLY A N 1
ATOM 793 C CA . GLY A 1 96 ? 23.778 -0.591 -45.583 1.00 56.03 96 GLY A CA 1
ATOM 794 C C . GLY A 1 96 ? 24.911 -1.584 -45.321 1.00 56.03 96 GLY A C 1
ATOM 795 O O . GLY A 1 96 ? 25.855 -1.524 -46.096 1.00 56.03 96 GLY A O 1
ATOM 796 N N . ASP A 1 97 ? 24.869 -2.489 -44.332 1.00 47.41 97 ASP A N 1
ATOM 797 C CA . ASP A 1 97 ? 25.988 -3.439 -44.158 1.00 47.41 97 ASP A CA 1
ATOM 798 C C . ASP A 1 97 ? 25.593 -4.910 -43.925 1.00 47.41 97 ASP A C 1
ATOM 800 O O . ASP A 1 97 ? 24.753 -5.245 -43.090 1.00 47.41 97 ASP A O 1
ATOM 804 N N . LEU A 1 98 ? 26.245 -5.809 -44.675 1.00 52.12 98 LEU A N 1
ATOM 805 C CA . LEU A 1 98 ? 25.851 -7.208 -44.926 1.00 52.12 98 LEU A CA 1
ATOM 806 C C . LEU A 1 98 ? 26.101 -8.209 -43.776 1.00 52.12 98 LEU A C 1
ATOM 808 O O . LEU A 1 98 ? 25.814 -9.394 -43.930 1.00 52.12 98 LEU A O 1
ATOM 812 N N . SER A 1 99 ? 26.622 -7.791 -42.620 1.00 50.91 99 SER A N 1
ATOM 813 C CA . SER A 1 99 ? 27.049 -8.740 -41.563 1.00 50.91 99 SER A CA 1
ATOM 814 C C . SER A 1 99 ? 25.995 -9.066 -40.491 1.00 50.91 99 SER A C 1
ATOM 816 O O . SER A 1 99 ? 26.293 -9.794 -39.549 1.00 50.91 99 SER A O 1
ATOM 818 N N . HIS A 1 100 ? 24.758 -8.576 -40.640 1.00 55.72 100 HIS A N 1
ATOM 819 C CA . HIS A 1 100 ? 23.601 -8.935 -39.794 1.00 55.72 100 HIS A CA 1
ATOM 820 C C . HIS A 1 100 ? 22.346 -9.239 -40.633 1.00 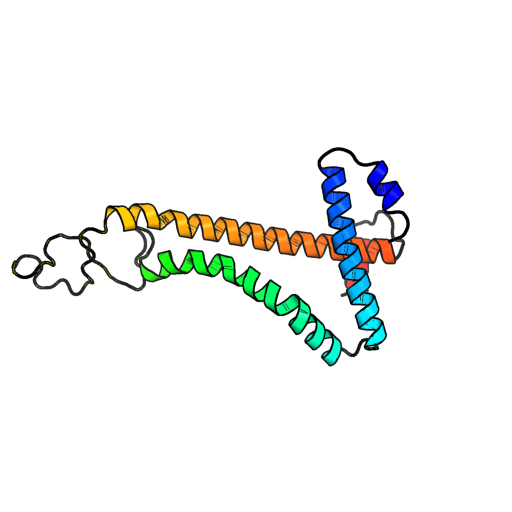55.72 100 HIS A C 1
ATOM 822 O O . HIS A 1 100 ? 21.219 -8.936 -40.247 1.00 55.72 100 HIS A O 1
ATOM 828 N N . SER A 1 101 ? 22.539 -9.846 -41.807 1.00 52.44 101 SER A N 1
ATOM 829 C CA . SER A 1 101 ? 21.514 -10.075 -42.841 1.00 52.44 101 SER A CA 1
ATOM 830 C C . SER A 1 101 ? 20.317 -10.957 -42.435 1.00 52.44 101 SER A C 1
ATOM 832 O O . SER A 1 101 ? 19.400 -11.121 -43.234 1.00 52.44 101 SER A O 1
ATOM 834 N N . SER A 1 102 ? 20.268 -11.485 -41.205 1.00 57.91 102 SER A N 1
ATOM 835 C CA . SER A 1 102 ? 19.135 -12.271 -40.684 1.00 57.91 102 SER A CA 1
ATOM 836 C C . SER A 1 102 ? 18.670 -11.878 -39.272 1.00 57.91 102 SER A C 1
ATOM 838 O O . SER A 1 102 ? 17.970 -12.645 -38.612 1.00 57.91 102 SER A O 1
ATOM 840 N N . CYS A 1 103 ? 19.024 -10.688 -38.774 1.00 65.62 103 CYS A N 1
ATOM 841 C CA . CYS A 1 103 ? 18.527 -10.232 -37.474 1.00 65.62 103 CYS A CA 1
ATOM 842 C C . CYS A 1 103 ? 17.127 -9.612 -37.608 1.00 65.62 103 CYS A C 1
ATOM 844 O O . CYS A 1 103 ? 16.984 -8.459 -38.007 1.00 65.62 103 CYS A O 1
ATOM 846 N N . SER A 1 104 ? 16.088 -10.362 -37.233 1.00 69.12 104 SER A N 1
ATOM 847 C CA . SER A 1 104 ? 14.686 -9.909 -37.237 1.00 69.12 104 SER A CA 1
ATOM 848 C C . SER A 1 104 ? 14.293 -9.054 -36.020 1.00 69.12 104 SER A C 1
ATOM 850 O O . SER A 1 104 ? 13.108 -8.813 -35.795 1.00 69.12 104 SER A O 1
ATOM 852 N N . LYS A 1 105 ? 15.262 -8.646 -35.192 1.00 76.69 105 LYS A N 1
ATOM 853 C CA . LYS A 1 105 ? 15.033 -7.946 -33.918 1.00 76.69 105 LYS A CA 1
ATOM 854 C C . LYS A 1 105 ? 14.911 -6.437 -34.102 1.00 76.69 105 LYS A C 1
ATOM 856 O O . LYS A 1 105 ? 15.459 -5.866 -35.042 1.00 76.69 105 LYS A O 1
ATOM 861 N N . VAL A 1 106 ? 14.256 -5.776 -33.148 1.00 76.38 106 VAL A N 1
ATOM 862 C CA . VAL A 1 106 ? 14.151 -4.310 -33.113 1.00 76.38 106 VAL A CA 1
ATOM 863 C C . VAL A 1 106 ? 15.517 -3.699 -32.784 1.00 76.38 106 VAL A C 1
ATOM 865 O O . VAL A 1 106 ? 16.072 -3.957 -31.720 1.00 76.38 106 VAL A O 1
ATOM 868 N N . GLY A 1 107 ? 16.072 -2.879 -33.675 1.00 75.06 107 GLY A N 1
ATOM 869 C CA . GLY A 1 107 ? 17.325 -2.166 -33.410 1.00 75.06 107 GLY A CA 1
ATOM 870 C C . GLY A 1 107 ? 17.122 -1.028 -32.404 1.00 75.06 107 GLY A C 1
ATOM 871 O O . GLY A 1 107 ? 16.412 -0.073 -32.703 1.00 75.06 107 GLY A O 1
ATOM 872 N N . LEU A 1 108 ? 17.763 -1.108 -31.236 1.00 76.69 108 LEU A N 1
ATOM 873 C CA . LEU A 1 108 ? 17.781 -0.068 -30.190 1.00 76.69 108 LEU A CA 1
ATOM 874 C C . LEU A 1 108 ? 19.200 0.472 -29.963 1.00 76.69 108 LEU A C 1
ATOM 876 O O . LEU A 1 108 ? 19.608 0.782 -28.842 1.00 76.69 108 LEU A O 1
ATOM 880 N N . TYR A 1 109 ? 19.972 0.570 -31.043 1.00 75.62 109 TYR A N 1
ATOM 881 C CA . TYR A 1 109 ? 21.315 1.133 -31.004 1.00 75.62 109 TYR A CA 1
ATOM 882 C C . TYR A 1 109 ? 21.304 2.558 -30.424 1.00 75.62 109 TYR A C 1
ATOM 884 O O . TYR A 1 109 ? 20.428 3.362 -30.743 1.00 75.62 109 TYR A O 1
ATOM 892 N N . GLY A 1 110 ? 22.274 2.862 -29.559 1.00 75.12 110 GLY A N 1
ATOM 893 C CA . GLY A 1 110 ? 22.373 4.145 -28.852 1.00 75.12 110 GLY A CA 1
ATOM 894 C C . GLY A 1 110 ? 21.618 4.208 -27.518 1.00 75.12 110 GLY A C 1
ATOM 895 O O . GLY A 1 110 ? 21.805 5.164 -26.771 1.00 75.12 110 GLY A O 1
ATOM 896 N N . TYR A 1 111 ? 20.829 3.182 -27.176 1.00 78.31 111 TYR A N 1
ATOM 897 C CA . TYR A 1 111 ? 20.101 3.093 -25.903 1.00 78.31 111 TYR A CA 1
ATOM 898 C C . TYR A 1 111 ? 20.701 2.075 -24.921 1.00 78.31 111 TYR A C 1
ATOM 900 O O . TYR A 1 111 ? 20.089 1.794 -23.898 1.00 78.31 111 TYR A O 1
ATOM 908 N N . GLU A 1 112 ? 21.892 1.534 -25.195 1.00 75.62 112 GLU A N 1
ATOM 909 C CA . GLU A 1 112 ? 22.549 0.490 -24.385 1.00 75.62 112 GLU A CA 1
ATOM 910 C C . GLU A 1 112 ? 22.652 0.872 -22.906 1.00 75.62 112 GLU A C 1
ATOM 912 O O . GLU A 1 112 ? 22.179 0.158 -22.023 1.00 75.62 112 GLU A O 1
ATOM 917 N N . THR A 1 113 ? 23.210 2.053 -22.646 1.00 75.31 113 THR A N 1
ATOM 918 C CA . THR A 1 113 ? 23.421 2.584 -21.296 1.00 75.31 113 THR A CA 1
ATOM 919 C C . THR A 1 113 ? 22.104 2.847 -20.577 1.00 75.31 113 THR A C 1
ATOM 921 O O . THR A 1 113 ? 21.988 2.578 -19.383 1.00 75.31 113 THR A O 1
ATOM 924 N N . ILE A 1 114 ? 21.096 3.326 -21.309 1.00 78.19 114 ILE A N 1
ATOM 925 C CA . ILE A 1 114 ? 19.756 3.587 -20.783 1.00 78.19 114 ILE A CA 1
ATOM 926 C C . ILE A 1 114 ? 19.088 2.264 -20.419 1.00 78.19 114 ILE A C 1
ATOM 928 O O . ILE A 1 114 ? 18.558 2.140 -19.321 1.00 78.19 114 ILE A O 1
ATOM 932 N N . ILE A 1 115 ? 19.145 1.260 -21.295 1.00 78.56 115 ILE A N 1
ATOM 933 C CA . ILE A 1 115 ? 18.505 -0.032 -21.054 1.00 78.56 115 ILE A CA 1
ATOM 934 C C . ILE A 1 115 ? 19.131 -0.738 -19.853 1.00 78.56 115 ILE A C 1
ATOM 936 O O . ILE A 1 115 ? 18.392 -1.234 -19.001 1.00 78.56 115 ILE A O 1
ATOM 940 N N . ASP A 1 116 ? 20.459 -0.729 -19.731 1.00 73.88 116 ASP A N 1
ATOM 941 C CA . ASP A 1 116 ? 21.140 -1.356 -18.597 1.00 73.88 116 ASP A CA 1
ATOM 942 C C . ASP A 1 116 ? 20.864 -0.620 -17.278 1.00 73.88 116 ASP A C 1
ATOM 944 O O . ASP A 1 116 ? 20.478 -1.260 -16.296 1.00 73.88 116 ASP A O 1
ATOM 948 N N . GLN A 1 117 ? 20.964 0.715 -17.245 1.00 72.94 117 GLN A N 1
ATOM 949 C CA . GLN A 1 117 ? 20.702 1.500 -16.029 1.00 72.94 117 GLN A CA 1
ATOM 950 C C . GLN A 1 117 ? 19.228 1.456 -15.601 1.00 72.94 117 GLN A C 1
ATOM 952 O O . GLN A 1 117 ? 18.921 1.374 -14.409 1.00 72.94 117 GLN A O 1
ATOM 957 N N . VAL A 1 118 ? 18.305 1.488 -16.564 1.00 78.62 118 VAL A N 1
ATOM 958 C CA . VAL A 1 118 ? 16.858 1.503 -16.316 1.00 78.62 118 VAL A CA 1
ATOM 959 C C . VAL A 1 118 ? 16.306 0.086 -16.129 1.00 78.62 118 VAL A C 1
ATOM 961 O O . VAL A 1 118 ? 15.188 -0.058 -15.659 1.00 78.62 118 VAL A O 1
ATOM 964 N N . SER A 1 119 ? 17.067 -0.983 -16.387 1.00 76.50 119 SER A N 1
ATOM 965 C CA . SER A 1 119 ? 16.558 -2.356 -16.223 1.00 76.50 119 SER A CA 1
ATOM 966 C C . SER A 1 119 ? 16.206 -2.736 -14.785 1.00 76.50 119 SER A C 1
ATOM 968 O O . SER A 1 119 ? 15.157 -3.335 -14.538 1.00 76.50 119 SER A O 1
ATOM 970 N N . TYR A 1 120 ? 17.046 -2.365 -13.817 1.00 81.69 120 TYR A N 1
ATOM 971 C CA . TYR A 1 120 ? 16.876 -2.799 -12.428 1.00 81.69 120 TYR A CA 1
ATOM 972 C C . TYR A 1 120 ? 16.052 -1.825 -11.578 1.00 81.69 120 TYR A C 1
ATOM 974 O O . TYR A 1 120 ? 15.340 -2.261 -10.672 1.00 81.69 120 TYR A O 1
ATOM 982 N N . ALA A 1 121 ? 16.107 -0.519 -11.852 1.00 85.75 121 ALA A N 1
ATOM 983 C CA . ALA A 1 121 ? 15.465 0.488 -11.003 1.00 85.75 121 ALA A CA 1
ATOM 984 C C . ALA A 1 121 ? 13.921 0.359 -10.919 1.00 85.75 121 ALA A C 1
ATOM 986 O O . ALA A 1 121 ? 13.402 0.339 -9.800 1.00 85.75 121 ALA A O 1
ATOM 987 N N . PRO A 1 122 ? 13.164 0.195 -12.026 1.00 87.44 122 PRO A N 1
ATOM 988 C CA . PRO A 1 122 ? 11.712 0.000 -12.005 1.00 87.44 122 PRO A CA 1
ATOM 989 C C . PRO A 1 122 ? 11.306 -1.308 -11.324 1.00 87.44 122 PRO A C 1
ATOM 991 O O . PRO A 1 122 ? 10.299 -1.350 -10.616 1.00 87.44 122 PRO A O 1
ATOM 994 N N . LEU A 1 123 ? 12.120 -2.357 -11.488 1.00 86.50 123 LEU A N 1
ATOM 995 C CA . LEU A 1 123 ? 11.905 -3.652 -10.852 1.00 86.50 123 LEU A CA 1
ATOM 996 C C . LEU A 1 123 ? 12.046 -3.543 -9.327 1.00 86.50 123 LEU A C 1
ATOM 998 O O . LEU A 1 123 ? 11.143 -3.942 -8.593 1.00 86.50 123 LEU A O 1
ATOM 1002 N N . ILE A 1 124 ? 13.144 -2.948 -8.846 1.00 89.69 124 ILE A N 1
ATOM 1003 C CA . ILE A 1 124 ? 13.378 -2.700 -7.414 1.00 89.69 124 ILE A CA 1
ATOM 1004 C C . ILE A 1 124 ? 12.273 -1.805 -6.844 1.00 89.69 124 ILE A C 1
ATOM 1006 O O . ILE A 1 124 ? 11.702 -2.116 -5.798 1.00 89.69 124 ILE A O 1
ATOM 1010 N N . PHE A 1 125 ? 11.929 -0.725 -7.549 1.00 89.75 125 PHE A N 1
ATOM 1011 C CA . PHE A 1 125 ? 10.834 0.161 -7.169 1.00 89.75 125 PHE A CA 1
ATOM 1012 C C . PHE A 1 125 ? 9.511 -0.600 -7.038 1.00 89.75 125 PHE A C 1
ATOM 1014 O O . PHE A 1 125 ? 8.818 -0.448 -6.032 1.00 89.75 125 PHE A O 1
ATOM 1021 N N . SER A 1 126 ? 9.181 -1.468 -7.998 1.00 91.44 126 SER A N 1
ATOM 1022 C CA . SER A 1 126 ? 7.975 -2.293 -7.935 1.00 91.44 126 SER A CA 1
ATOM 1023 C C . SER A 1 126 ? 7.964 -3.189 -6.695 1.00 91.44 126 SER A C 1
ATOM 1025 O O . SER A 1 126 ? 6.997 -3.150 -5.937 1.00 91.44 126 SER A O 1
ATOM 1027 N N . PHE A 1 127 ? 9.050 -3.913 -6.401 1.00 90.81 127 PHE A N 1
ATOM 1028 C CA . PHE A 1 127 ? 9.130 -4.753 -5.198 1.00 90.81 127 PHE A CA 1
ATOM 1029 C C . PHE A 1 127 ? 8.976 -3.959 -3.896 1.00 90.81 127 PHE A C 1
ATOM 1031 O O . PHE A 1 127 ? 8.263 -4.395 -2.984 1.00 90.81 127 PHE A O 1
ATOM 1038 N N . ILE A 1 128 ? 9.588 -2.775 -3.808 1.00 93.62 128 ILE A N 1
ATOM 1039 C CA . ILE A 1 128 ? 9.426 -1.873 -2.660 1.00 93.62 128 ILE A CA 1
ATOM 1040 C C . ILE A 1 128 ? 7.959 -1.446 -2.529 1.00 93.62 128 ILE A C 1
ATOM 1042 O O . ILE A 1 128 ? 7.386 -1.530 -1.442 1.00 93.62 128 ILE A O 1
ATOM 1046 N N . MET A 1 129 ? 7.317 -1.052 -3.630 1.00 93.38 129 MET A N 1
ATOM 1047 C CA . MET A 1 129 ? 5.918 -0.623 -3.634 1.00 93.38 129 MET A CA 1
ATOM 1048 C C . MET A 1 129 ? 4.945 -1.758 -3.293 1.00 93.38 129 MET A C 1
ATOM 1050 O O . MET A 1 129 ? 3.992 -1.529 -2.545 1.00 93.38 129 MET A O 1
ATOM 1054 N N . ILE A 1 130 ? 5.190 -2.983 -3.773 1.00 92.56 130 ILE A N 1
ATOM 1055 C CA . ILE A 1 130 ? 4.433 -4.184 -3.379 1.00 92.56 130 ILE A CA 1
ATOM 1056 C C . ILE A 1 130 ? 4.557 -4.390 -1.868 1.00 92.56 130 ILE A C 1
ATOM 1058 O O . ILE A 1 130 ? 3.549 -4.528 -1.175 1.00 92.56 130 ILE A O 1
ATOM 1062 N N . THR A 1 131 ? 5.784 -4.348 -1.344 1.00 93.62 131 THR A N 1
ATOM 1063 C CA . THR A 1 131 ? 6.057 -4.533 0.088 1.00 93.62 131 THR A CA 1
ATOM 1064 C C . THR A 1 131 ? 5.329 -3.486 0.932 1.00 93.62 131 THR A C 1
ATOM 1066 O O . THR A 1 131 ? 4.623 -3.836 1.878 1.00 93.62 131 THR A O 1
ATOM 1069 N N . ILE A 1 132 ? 5.419 -2.204 0.561 1.00 92.75 132 ILE A N 1
ATOM 1070 C CA . ILE A 1 132 ? 4.701 -1.105 1.227 1.00 92.75 132 ILE A CA 1
ATOM 1071 C C . ILE A 1 132 ? 3.185 -1.330 1.177 1.00 92.75 132 ILE A C 1
ATOM 1073 O O . ILE A 1 132 ? 2.503 -1.128 2.181 1.00 92.75 132 ILE A O 1
ATOM 1077 N N . SER A 1 133 ? 2.655 -1.779 0.039 1.00 91.25 133 SER A N 1
ATOM 1078 C CA . SER A 1 133 ? 1.221 -2.033 -0.131 1.00 91.25 133 SER A CA 1
ATOM 1079 C C . SER A 1 133 ? 0.723 -3.153 0.784 1.00 91.25 133 SER A C 1
ATOM 1081 O O . SER A 1 133 ? -0.300 -2.996 1.450 1.00 91.25 133 SER A O 1
ATOM 1083 N N . ILE A 1 134 ? 1.474 -4.254 0.887 1.00 91.44 134 ILE A N 1
ATOM 1084 C CA . ILE A 1 134 ? 1.163 -5.371 1.790 1.00 91.44 134 ILE A CA 1
ATOM 1085 C C . ILE A 1 134 ? 1.203 -4.905 3.251 1.00 91.44 134 ILE A C 1
ATOM 1087 O O . ILE A 1 134 ? 0.258 -5.150 4.003 1.00 91.44 134 ILE A O 1
ATOM 1091 N N . LEU A 1 135 ? 2.254 -4.180 3.650 1.00 93.06 135 LEU A N 1
ATOM 1092 C CA . LEU A 1 135 ? 2.378 -3.630 5.004 1.00 93.06 135 LEU A CA 1
ATOM 1093 C C . LEU A 1 135 ? 1.235 -2.667 5.338 1.00 93.06 135 LEU A C 1
ATOM 1095 O O . LEU A 1 135 ? 0.706 -2.699 6.450 1.00 93.06 135 LEU A O 1
ATOM 1099 N N . PHE A 1 136 ? 0.815 -1.846 4.375 1.00 89.50 136 PHE A N 1
ATOM 1100 C CA . PHE A 1 136 ? -0.322 -0.947 4.528 1.00 89.50 136 PHE A CA 1
ATOM 1101 C C . PHE A 1 136 ? -1.629 -1.719 4.761 1.00 89.50 136 PHE A C 1
ATOM 1103 O O . PHE A 1 136 ? -2.363 -1.402 5.697 1.00 89.50 136 PHE A O 1
ATOM 1110 N N . ILE A 1 137 ? -1.903 -2.769 3.978 1.00 89.06 137 ILE A N 1
ATOM 1111 C CA . ILE A 1 137 ? -3.097 -3.614 4.157 1.00 89.06 137 ILE A CA 1
ATOM 1112 C C . ILE A 1 137 ? -3.082 -4.283 5.538 1.00 89.06 137 ILE A C 1
ATOM 1114 O O . ILE A 1 137 ? -4.067 -4.193 6.274 1.00 89.06 137 ILE A O 1
ATOM 1118 N N . ILE A 1 138 ? -1.957 -4.891 5.928 1.00 91.06 138 ILE A N 1
ATOM 1119 C CA . ILE A 1 138 ? -1.789 -5.523 7.246 1.00 91.06 138 ILE A CA 1
ATOM 1120 C C . ILE A 1 138 ? -2.024 -4.502 8.368 1.00 91.06 138 ILE A C 1
ATOM 1122 O O . ILE A 1 138 ? -2.748 -4.786 9.325 1.00 91.06 138 ILE A O 1
ATOM 1126 N N . TYR A 1 139 ? -1.471 -3.294 8.242 1.00 90.69 139 TYR A N 1
ATOM 1127 C CA . TYR A 1 139 ? -1.674 -2.218 9.210 1.00 90.69 139 TYR A CA 1
ATOM 1128 C C . TYR A 1 139 ? -3.156 -1.857 9.361 1.00 90.69 139 TYR A C 1
ATOM 1130 O O . TYR A 1 139 ? -3.650 -1.762 10.489 1.00 90.69 139 TYR A O 1
ATOM 1138 N N . ILE A 1 140 ? -3.887 -1.697 8.251 1.00 89.38 140 ILE A N 1
ATOM 1139 C CA . ILE A 1 140 ? -5.326 -1.408 8.285 1.00 89.38 140 ILE A CA 1
ATOM 1140 C C . ILE A 1 140 ? -6.088 -2.536 8.989 1.00 89.38 140 ILE A C 1
ATOM 1142 O O . ILE A 1 140 ? -6.874 -2.239 9.887 1.00 89.38 140 ILE A O 1
ATOM 1146 N N . LEU A 1 141 ? -5.820 -3.807 8.668 1.00 88.94 141 LEU A N 1
ATOM 1147 C CA . LEU A 1 141 ? -6.469 -4.957 9.314 1.00 88.94 141 LEU A CA 1
ATOM 1148 C C . LEU A 1 141 ? -6.232 -4.977 10.831 1.00 88.94 141 LEU A C 1
ATOM 1150 O O . LEU A 1 141 ? -7.181 -5.082 11.610 1.00 88.94 141 LEU A O 1
ATOM 1154 N N . ILE A 1 142 ? -4.983 -4.784 11.266 1.00 89.94 142 ILE A N 1
ATOM 1155 C CA . ILE A 1 142 ? -4.633 -4.700 12.692 1.00 89.94 142 ILE A CA 1
ATOM 1156 C C . ILE A 1 142 ? -5.413 -3.567 13.373 1.00 89.94 142 ILE A C 1
ATOM 1158 O O . ILE A 1 142 ? -5.945 -3.743 14.475 1.00 89.94 142 ILE A O 1
ATOM 1162 N N . LYS A 1 143 ? -5.505 -2.392 12.735 1.00 90.25 143 LYS A N 1
ATOM 1163 C CA . LYS A 1 143 ? -6.242 -1.253 13.295 1.00 90.25 143 LYS A CA 1
ATOM 1164 C C . LYS A 1 143 ? -7.758 -1.489 13.302 1.00 90.25 143 LYS A C 1
ATOM 1166 O O . LYS A 1 143 ? -8.384 -1.093 14.280 1.00 90.25 143 LYS A O 1
ATOM 1171 N N . VAL A 1 144 ? -8.351 -2.158 12.307 1.00 90.12 144 VAL A N 1
ATOM 1172 C CA . VAL A 1 144 ? -9.783 -2.537 12.320 1.00 90.12 144 VAL A CA 1
ATOM 1173 C C . VAL A 1 144 ? -10.089 -3.434 13.519 1.00 90.12 144 VAL A C 1
ATOM 1175 O O . VAL A 1 144 ? -11.015 -3.159 14.281 1.00 90.12 144 VAL A O 1
ATOM 1178 N N . ILE A 1 145 ? -9.271 -4.460 13.755 1.00 88.69 145 ILE A N 1
ATOM 1179 C CA . ILE A 1 145 ? -9.487 -5.383 14.876 1.00 88.69 145 ILE A CA 1
ATOM 1180 C C . ILE A 1 145 ? -9.321 -4.654 16.212 1.00 88.69 145 ILE A C 1
ATOM 1182 O O . ILE A 1 145 ? -10.127 -4.817 17.131 1.00 88.69 145 ILE A O 1
ATOM 1186 N N . LYS A 1 146 ? -8.311 -3.782 16.319 1.00 89.06 146 LYS A N 1
ATOM 1187 C CA . LYS A 1 146 ? -8.125 -2.925 17.496 1.00 89.06 146 LYS A CA 1
ATOM 1188 C C . LYS A 1 146 ? -9.319 -1.992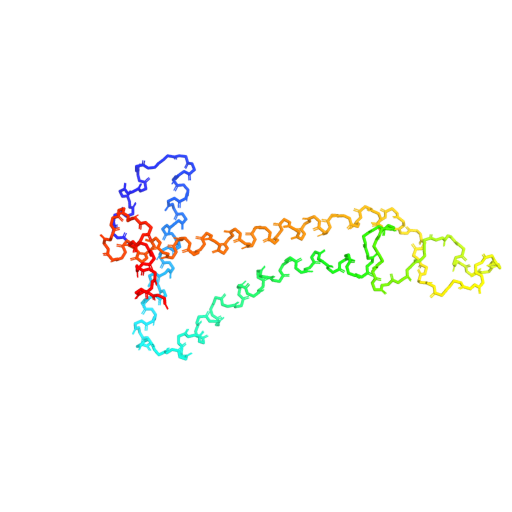 17.728 1.00 89.06 146 LYS A C 1
ATOM 1190 O O . LYS A 1 146 ? -9.700 -1.782 18.879 1.00 89.06 146 LYS A O 1
ATOM 1195 N N . TYR A 1 147 ? -9.900 -1.441 16.665 1.00 90.06 147 TYR A N 1
ATOM 1196 C CA . TYR A 1 147 ? -11.083 -0.587 16.734 1.00 90.06 147 TYR A CA 1
ATOM 1197 C C . TYR A 1 147 ? -12.291 -1.343 17.295 1.00 90.06 147 TYR A C 1
ATOM 1199 O O . TYR A 1 147 ? -12.849 -0.915 18.308 1.00 90.06 147 TYR A O 1
ATOM 1207 N N . GLU A 1 148 ? -12.647 -2.488 16.706 1.00 88.31 148 GLU A N 1
ATOM 1208 C CA . GLU A 1 148 ? -13.784 -3.288 17.177 1.00 88.31 148 GLU A CA 1
ATOM 1209 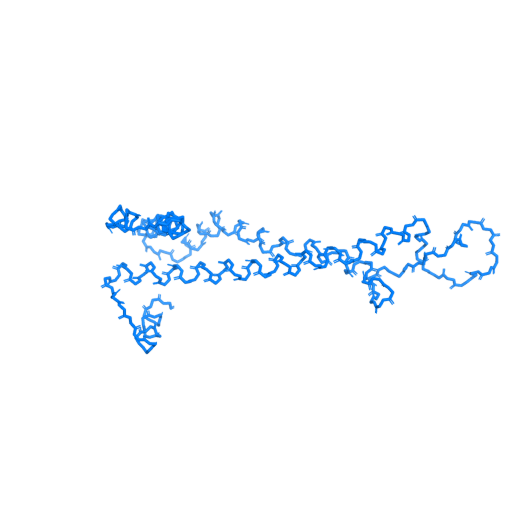C C . GLU A 1 148 ? -13.568 -3.770 18.612 1.00 88.31 148 GLU A C 1
ATOM 1211 O O . GLU A 1 148 ? -14.477 -3.731 19.439 1.00 88.31 148 GLU A O 1
ATOM 1216 N N . LYS A 1 149 ? -12.335 -4.140 18.962 1.00 88.00 149 LYS A N 1
ATOM 1217 C CA . LYS A 1 149 ? -11.973 -4.527 20.326 1.00 88.00 149 LYS A CA 1
ATOM 1218 C C . LYS A 1 149 ? -12.263 -3.420 21.341 1.00 88.00 149 LYS A C 1
ATOM 1220 O O . LYS A 1 149 ? -12.843 -3.683 22.394 1.00 88.00 149 LYS A O 1
ATOM 1225 N N . ILE A 1 150 ? -11.860 -2.185 21.040 1.00 86.88 150 ILE A N 1
ATOM 1226 C CA . ILE A 1 150 ? -12.076 -1.046 21.942 1.00 86.88 150 ILE A CA 1
ATOM 1227 C C . ILE A 1 150 ? -13.561 -0.677 22.004 1.00 86.88 150 ILE A C 1
ATOM 1229 O O . ILE A 1 150 ? -14.064 -0.350 23.078 1.00 86.88 150 ILE A O 1
ATOM 1233 N N . LYS A 1 151 ? -14.272 -0.771 20.880 1.00 85.75 151 LYS A N 1
ATOM 1234 C CA . LYS A 1 151 ? -15.723 -0.576 20.801 1.00 85.75 151 LYS A CA 1
ATOM 1235 C C . LYS A 1 151 ? -16.495 -1.614 21.625 1.00 85.75 151 LYS A C 1
ATOM 1237 O O . LYS A 1 151 ? -17.465 -1.248 22.277 1.00 85.75 151 LYS A O 1
ATOM 1242 N N . ALA A 1 152 ? -16.019 -2.858 21.669 1.00 85.88 152 ALA A N 1
ATOM 1243 C CA . ALA A 1 152 ? -16.558 -3.934 22.501 1.00 85.88 152 ALA A CA 1
ATOM 1244 C C . ALA A 1 152 ? -16.100 -3.881 23.975 1.00 85.88 152 ALA A C 1
ATOM 1246 O O . ALA A 1 152 ? -16.436 -4.775 24.748 1.00 85.88 152 ALA A O 1
ATOM 1247 N N . GLY A 1 153 ? -15.297 -2.885 24.376 1.00 84.12 153 GLY A N 1
ATOM 1248 C CA . GLY A 1 153 ? -14.779 -2.765 25.745 1.00 84.12 153 GLY A CA 1
ATOM 1249 C C . GLY A 1 153 ? -13.781 -3.859 26.147 1.00 84.12 153 GLY A C 1
ATOM 1250 O O . GLY A 1 153 ? -13.517 -4.048 27.332 1.00 84.12 153 GLY A O 1
ATOM 1251 N N . LYS A 1 154 ? -13.213 -4.593 25.181 1.00 80.75 154 LYS A N 1
ATOM 1252 C CA . LYS A 1 154 ? -12.366 -5.765 25.435 1.00 80.75 154 LYS A CA 1
ATOM 1253 C C . LYS A 1 154 ? -10.906 -5.370 25.722 1.00 80.75 154 LYS A C 1
ATOM 1255 O O . LYS A 1 154 ? -10.266 -4.648 24.953 1.00 80.75 154 LYS A O 1
ATOM 1260 N N . GLY A 1 155 ? -10.371 -5.873 26.840 1.00 76.69 155 GLY A N 1
ATOM 1261 C CA . GLY A 1 155 ? -8.988 -5.686 27.309 1.00 76.69 155 GLY A CA 1
ATOM 1262 C C . GLY A 1 155 ? -7.973 -6.600 26.608 1.00 76.69 155 GLY A C 1
ATOM 1263 O O . GLY A 1 155 ? -8.170 -6.999 25.469 1.00 76.69 155 GLY A O 1
ATOM 1264 N N . LYS A 1 156 ? -6.833 -6.933 27.223 1.00 77.00 156 LYS A N 1
ATOM 1265 C CA . LYS A 1 156 ? -5.873 -7.892 26.628 1.00 77.00 156 LYS A CA 1
ATOM 1266 C C . LYS A 1 156 ? -6.567 -9.254 26.441 1.00 77.00 156 LYS A C 1
ATOM 1268 O O . LYS A 1 156 ? -7.273 -9.682 27.340 1.00 77.00 156 LYS A O 1
ATOM 1273 N N . MET A 1 157 ? -6.408 -9.876 25.272 1.00 83.56 157 MET A N 1
ATOM 1274 C CA . MET A 1 157 ? -7.057 -11.151 24.932 1.00 83.56 157 MET A CA 1
ATOM 1275 C C . MET A 1 157 ? -5.986 -12.159 24.536 1.00 83.56 157 MET A C 1
ATOM 1277 O O . MET A 1 157 ? -4.980 -11.764 23.937 1.00 83.56 157 MET A O 1
ATOM 1281 N N . ASN A 1 158 ? -6.193 -13.433 24.856 1.00 83.81 158 ASN A N 1
ATOM 1282 C CA . ASN A 1 158 ? -5.342 -14.509 24.354 1.00 83.81 158 ASN A CA 1
ATOM 1283 C C . ASN A 1 158 ? -5.673 -14.841 22.884 1.00 83.81 158 ASN A C 1
ATOM 1285 O O . ASN A 1 158 ? -6.666 -14.367 22.329 1.00 83.81 158 ASN A O 1
ATOM 1289 N N . ILE A 1 159 ? -4.852 -15.674 22.241 1.00 83.31 159 ILE A N 1
ATOM 1290 C CA . ILE A 1 159 ? -5.029 -16.047 20.825 1.00 83.31 159 ILE A CA 1
ATOM 1291 C C . ILE A 1 159 ? -6.388 -16.730 20.576 1.00 83.31 159 ILE A C 1
ATOM 1293 O O . ILE A 1 159 ? -7.060 -16.432 19.593 1.00 83.31 159 ILE A O 1
ATOM 1297 N N . LYS A 1 160 ? -6.852 -17.596 21.485 1.00 86.44 160 LYS A N 1
ATOM 1298 C CA . LYS A 1 160 ? -8.136 -18.310 21.349 1.00 86.44 160 LYS A CA 1
ATOM 1299 C C . LYS A 1 160 ? -9.343 -17.371 21.453 1.00 86.44 160 LYS A C 1
ATOM 1301 O O . LYS A 1 160 ? -10.363 -17.581 20.801 1.00 86.44 160 LYS A O 1
ATOM 1306 N N . GLU A 1 161 ? -9.262 -16.359 22.304 1.00 85.38 161 GLU A N 1
ATOM 1307 C CA . GLU A 1 161 ? -10.255 -15.289 22.424 1.00 85.38 161 GLU A CA 1
ATOM 1308 C C . GLU A 1 161 ? -10.218 -14.361 21.216 1.00 85.38 161 GLU A C 1
ATOM 1310 O O . GLU A 1 161 ? -11.270 -13.939 20.750 1.00 85.38 161 GLU A O 1
ATOM 1315 N N . TYR A 1 162 ? -9.026 -14.090 20.685 1.00 83.56 162 TYR A N 1
ATOM 1316 C CA . TYR A 1 162 ? -8.842 -13.297 19.478 1.00 83.56 162 TYR A CA 1
ATOM 1317 C C . TYR A 1 162 ? -9.478 -13.968 18.256 1.00 83.56 162 TYR A C 1
ATOM 1319 O O . TYR A 1 162 ? -10.245 -13.323 17.546 1.00 83.56 162 TYR A O 1
ATOM 1327 N N . CYS A 1 163 ? -9.234 -15.268 18.045 1.00 83.00 163 CYS A N 1
ATOM 1328 C CA . CYS A 1 163 ? -9.853 -16.016 16.948 1.00 83.00 163 CYS A CA 1
ATOM 1329 C C . CYS A 1 163 ? -11.381 -16.063 17.077 1.00 83.00 163 CYS A C 1
ATOM 1331 O O . CYS A 1 163 ? -12.078 -15.835 16.093 1.00 83.00 163 CYS A O 1
ATOM 1333 N N . ARG A 1 164 ? -11.910 -16.300 18.289 1.00 86.00 164 ARG A N 1
ATOM 1334 C CA . ARG A 1 164 ? -13.363 -16.252 18.541 1.00 86.00 164 ARG A CA 1
ATOM 1335 C C . ARG A 1 164 ? -13.943 -14.867 18.261 1.00 86.00 164 ARG A C 1
ATOM 1337 O O . ARG A 1 164 ? -14.917 -14.758 17.539 1.00 86.00 164 ARG A O 1
ATOM 1344 N N . PHE A 1 165 ? -13.290 -13.814 18.746 1.00 84.38 165 PHE A N 1
ATOM 1345 C CA . PHE A 1 165 ? -13.717 -12.438 18.505 1.00 84.38 165 PHE A CA 1
ATOM 1346 C C . PHE A 1 165 ? -13.742 -12.070 17.020 1.00 84.38 165 PHE A C 1
ATOM 1348 O O . PHE A 1 165 ? -14.669 -11.402 16.582 1.00 84.38 165 PHE A O 1
ATOM 1355 N N . CYS A 1 166 ? -12.747 -12.512 16.245 1.00 81.94 166 CYS A N 1
ATOM 1356 C CA . CYS A 1 166 ? -12.748 -12.293 14.801 1.00 81.94 166 CYS A CA 1
ATOM 1357 C C . CYS A 1 166 ? -13.901 -13.047 14.126 1.00 81.94 166 CYS A C 1
ATOM 1359 O O . CYS A 1 166 ? -14.560 -12.457 13.282 1.00 81.94 166 CYS A O 1
ATOM 1361 N N . LYS A 1 167 ? -14.180 -14.292 14.538 1.00 83.44 167 LYS A N 1
ATOM 1362 C CA . LYS A 1 167 ? -15.305 -15.097 14.028 1.00 83.44 167 LYS A CA 1
ATOM 1363 C C . LYS A 1 167 ? -16.678 -14.495 14.352 1.00 83.44 167 LYS A C 1
ATOM 1365 O O . LYS A 1 167 ? -17.620 -14.688 13.598 1.00 83.44 167 LYS A O 1
ATOM 1370 N N . ASP A 1 168 ? -16.797 -13.785 15.471 1.00 82.69 168 ASP A N 1
ATOM 1371 C CA . ASP A 1 168 ? -18.046 -13.114 15.851 1.00 82.69 168 ASP A CA 1
ATOM 1372 C C . ASP A 1 168 ? -18.287 -11.813 15.054 1.00 82.69 168 ASP A C 1
ATOM 1374 O O . ASP A 1 168 ? -19.405 -11.301 15.038 1.00 82.69 168 ASP A O 1
ATOM 1378 N N . ILE A 1 169 ? -17.244 -11.239 14.439 1.00 78.12 169 ILE A N 1
ATOM 1379 C CA . ILE A 1 169 ? -17.292 -9.935 13.750 1.00 78.12 169 ILE A CA 1
ATOM 1380 C C . ILE A 1 169 ? -17.318 -10.064 12.229 1.00 78.12 169 ILE A C 1
ATOM 1382 O O . ILE A 1 169 ? -18.003 -9.273 11.576 1.00 78.12 169 ILE A O 1
ATOM 1386 N N . PHE A 1 170 ? -16.511 -10.972 11.682 1.00 76.06 170 PHE A N 1
ATOM 1387 C CA . PHE A 1 170 ? -16.291 -11.163 10.249 1.00 76.06 170 PHE A CA 1
ATOM 1388 C C . PHE A 1 170 ? -16.904 -12.480 9.789 1.00 76.06 170 PHE A C 1
ATOM 1390 O O . PHE A 1 170 ? -17.519 -12.462 8.701 1.00 76.06 170 PHE A O 1
#